Protein AF-A0A397T0S7-F1 (afdb_monomer_lite)

Foldseek 3Di:
DDWDFADQPPDPDGTDTPPDPVVVVVVVVRVVCVVCVVDDDDDDDDDDPPPPPPDDPDDDPDPQPPPFDFPQVLQCVVCVVPNPPPRNVLVVLCVVVVNGLLCLLVDDPVNCVVSVNPDPVVSVVSNVSSVVRD

Secondary structure (DSSP, 8-state):
-PPPEE--SS--SSPEE--SHHHHHHHHHHHHHHHHTSS-------SSSSS--------------TTPPPHHHHHHHHHHHH-TTTTGGGHHHHHHTT--HHHHTT--HHHHHHTT---HHHHHHHHHHHGGG-

Radius of gyration: 20.42 Å; chains: 1; bounding box: 45×35×54 Å

Organi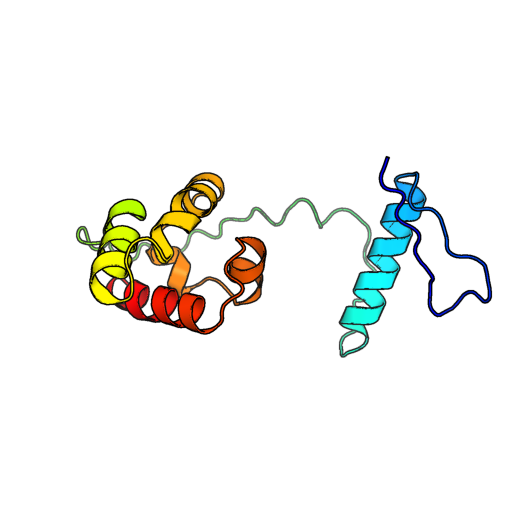sm: NCBI:txid658196

Sequence (134 aa):
MISIVYKSSSESGVGTLLDNEKVFSEFLKDYYTMMLGSKKEFDDKPEDEIYQKTKFKSKSSKKLNDNTPSMKDFLKKLDKEFDDSKFTCYLSIFEEQEIHVSHLTKSSDFEYILMGITIIGCRQTLYNEAKKYE

Structure (mmCIF, N/CA/C/O backbone):
data_AF-A0A397T0S7-F1
#
_entry.id   AF-A0A397T0S7-F1
#
loop_
_atom_site.group_PDB
_atom_site.id
_atom_site.type_symbol
_atom_site.label_atom_id
_atom_site.label_alt_id
_atom_site.label_comp_id
_atom_site.label_asym_id
_atom_site.label_entity_id
_atom_site.label_seq_id
_atom_site.pdbx_PDB_ins_code
_atom_site.Cartn_x
_atom_site.Cartn_y
_atom_site.Cartn_z
_atom_site.occupancy
_atom_site.B_iso_or_equiv
_atom_site.auth_seq_id
_atom_site.auth_comp_id
_atom_site.auth_asym_id
_atom_site.auth_atom_id
_atom_site.pdbx_PDB_model_num
ATOM 1 N N . MET A 1 1 ? 2.952 -14.433 -29.624 1.00 49.12 1 MET A N 1
ATOM 2 C CA . MET A 1 1 ? 4.035 -14.760 -28.672 1.00 49.12 1 MET A CA 1
ATOM 3 C C . MET A 1 1 ? 4.880 -13.520 -28.486 1.00 49.12 1 MET A C 1
ATOM 5 O O . MET A 1 1 ? 5.303 -12.952 -29.484 1.00 49.12 1 MET A O 1
ATOM 9 N N . ILE A 1 2 ? 5.058 -13.073 -27.247 1.00 56.31 2 ILE A N 1
ATOM 10 C CA . ILE A 1 2 ? 5.979 -11.983 -26.915 1.00 56.31 2 ILE A CA 1
ATOM 11 C C . ILE A 1 2 ? 7.338 -12.637 -26.662 1.00 56.31 2 ILE A C 1
ATOM 13 O O . ILE A 1 2 ? 7.433 -13.538 -25.837 1.00 56.31 2 ILE A O 1
ATOM 17 N N . SER A 1 3 ? 8.351 -12.227 -27.419 1.00 61.91 3 SER A N 1
ATOM 18 C CA . SER A 1 3 ? 9.724 -12.714 -27.298 1.00 61.91 3 SER A CA 1
ATOM 19 C C . SER A 1 3 ? 10.538 -11.661 -26.560 1.00 61.91 3 SER A C 1
ATOM 21 O O . SER A 1 3 ? 10.650 -10.534 -27.042 1.00 61.91 3 SER A O 1
ATOM 23 N N . ILE A 1 4 ? 11.084 -12.013 -25.397 1.00 66.44 4 ILE A N 1
ATOM 24 C CA . ILE A 1 4 ? 11.903 -11.104 -24.591 1.00 66.44 4 ILE A CA 1
ATOM 25 C C . ILE A 1 4 ? 13.370 -11.392 -24.901 1.00 66.44 4 ILE A C 1
ATOM 27 O O . ILE A 1 4 ? 13.843 -12.515 -24.734 1.00 66.44 4 ILE A O 1
ATOM 31 N N . VAL A 1 5 ? 14.070 -10.370 -25.389 1.00 68.25 5 VAL A N 1
ATOM 32 C CA . VAL A 1 5 ? 15.484 -10.436 -25.766 1.00 68.25 5 VAL A CA 1
ATOM 33 C C . VAL A 1 5 ? 16.260 -9.487 -24.859 1.00 68.25 5 VAL A C 1
ATOM 35 O O . VAL A 1 5 ? 15.933 -8.303 -24.779 1.00 68.25 5 VAL A O 1
ATOM 38 N N . TYR A 1 6 ? 17.272 -10.007 -24.170 1.00 72.19 6 TYR A N 1
ATOM 39 C CA . TYR A 1 6 ? 18.132 -9.260 -23.254 1.00 72.19 6 TYR A CA 1
ATOM 40 C C . TYR A 1 6 ? 19.496 -8.993 -23.891 1.00 72.19 6 TYR A C 1
ATOM 42 O O . TYR A 1 6 ? 20.042 -9.854 -24.566 1.00 72.19 6 TYR A O 1
ATOM 50 N N . LYS A 1 7 ? 20.076 -7.811 -23.673 1.00 68.56 7 LYS A N 1
ATOM 51 C CA . LYS A 1 7 ? 21.445 -7.508 -24.103 1.00 68.56 7 LYS A CA 1
ATOM 52 C C . LYS A 1 7 ? 22.274 -7.149 -22.876 1.00 68.56 7 LYS A C 1
ATOM 54 O O . LYS A 1 7 ? 22.087 -6.068 -22.317 1.00 68.56 7 LYS A O 1
ATOM 59 N N . SER A 1 8 ? 23.145 -8.063 -22.458 1.00 61.84 8 SER A N 1
ATOM 60 C CA . SER A 1 8 ? 24.092 -7.827 -21.369 1.00 61.84 8 SER A CA 1
ATOM 61 C C . SER A 1 8 ? 25.087 -6.729 -21.755 1.00 61.84 8 SER A C 1
ATOM 63 O O . SER A 1 8 ? 25.356 -6.475 -22.932 1.00 61.84 8 SER A O 1
ATOM 65 N N . SER A 1 9 ? 25.609 -6.020 -20.755 1.00 59.41 9 SER A N 1
ATOM 66 C CA . SER A 1 9 ? 26.597 -4.951 -20.951 1.00 59.41 9 SER A CA 1
ATOM 67 C C . SER A 1 9 ? 28.005 -5.482 -21.246 1.00 59.41 9 SER A C 1
ATOM 69 O O . SER A 1 9 ? 28.845 -4.731 -21.739 1.00 59.41 9 SER A O 1
ATOM 71 N N . SER A 1 10 ? 28.258 -6.760 -20.953 1.00 58.12 10 SER A N 1
ATOM 72 C CA . SER A 1 10 ? 29.550 -7.440 -21.087 1.00 58.12 10 SER A CA 1
ATOM 73 C C . SER A 1 10 ? 29.734 -8.180 -22.417 1.00 58.12 10 SER A C 1
ATOM 75 O O . SER A 1 10 ? 30.877 -8.414 -22.809 1.00 58.12 10 SER A O 1
ATOM 77 N N . GLU A 1 11 ? 28.662 -8.514 -23.145 1.00 54.47 11 GLU A N 1
ATOM 78 C CA . GLU A 1 11 ? 28.761 -9.224 -24.425 1.00 54.47 11 GLU A CA 1
ATOM 79 C C . GLU A 1 11 ? 28.566 -8.295 -25.631 1.00 54.47 11 GLU A C 1
ATOM 81 O O . GLU A 1 11 ? 27.524 -7.672 -25.849 1.00 54.47 11 GLU A O 1
ATOM 86 N N . SER A 1 12 ? 29.584 -8.244 -26.489 1.00 51.16 12 SER A N 1
ATOM 87 C CA . SER A 1 12 ? 29.486 -7.618 -27.807 1.00 51.16 12 SER A CA 1
ATOM 88 C C . SER A 1 12 ? 28.746 -8.557 -28.776 1.00 51.16 12 SER A C 1
ATOM 90 O O . SER A 1 12 ? 29.383 -9.262 -29.557 1.00 51.16 12 SER A O 1
ATOM 92 N N . GLY A 1 13 ? 27.407 -8.572 -28.747 1.00 59.66 13 GLY A N 1
ATOM 93 C CA . GLY A 1 13 ? 26.603 -9.452 -29.610 1.00 59.66 13 GLY A CA 1
ATOM 94 C C . GLY A 1 13 ? 25.103 -9.130 -29.706 1.00 59.66 13 GLY A C 1
ATOM 95 O O . GLY A 1 13 ? 24.600 -8.197 -29.073 1.00 59.66 13 GLY A O 1
ATOM 96 N N . VAL A 1 14 ? 24.404 -9.883 -30.570 1.00 59.84 14 VAL A N 1
ATOM 97 C CA . VAL A 1 14 ? 22.933 -9.899 -30.729 1.00 59.84 14 VAL A CA 1
ATOM 98 C C . VAL A 1 14 ? 22.322 -10.414 -29.426 1.00 59.84 14 VAL A C 1
ATOM 100 O O . VAL A 1 14 ? 22.815 -11.396 -28.888 1.00 59.84 14 VAL A O 1
ATOM 103 N N . GLY A 1 15 ? 21.298 -9.733 -28.906 1.00 63.78 15 GLY A N 1
ATOM 104 C CA . GLY A 1 15 ? 20.744 -10.041 -27.587 1.00 63.78 15 GLY A CA 1
ATOM 105 C C . GLY A 1 15 ? 20.309 -11.503 -27.418 1.00 63.78 15 GLY A C 1
ATOM 106 O O . GLY A 1 15 ? 19.878 -12.158 -28.367 1.00 63.78 15 GLY A O 1
ATOM 107 N N . THR A 1 16 ? 20.413 -11.988 -26.188 1.00 72.75 16 THR A N 1
ATOM 108 C CA . THR A 1 16 ? 20.100 -13.346 -25.755 1.00 72.75 16 THR A CA 1
ATOM 109 C C . THR A 1 16 ? 18.594 -13.507 -25.583 1.00 72.75 16 THR A C 1
ATOM 111 O O . THR A 1 16 ? 17.936 -12.726 -24.889 1.00 72.75 16 THR A O 1
ATOM 114 N N . LEU A 1 17 ? 18.031 -14.521 -26.236 1.00 80.75 17 LEU A N 1
ATOM 115 C CA . LEU A 1 17 ? 16.623 -14.877 -26.109 1.00 80.75 17 LEU A CA 1
ATOM 116 C C . LEU A 1 17 ? 16.381 -15.556 -24.754 1.00 80.75 17 LEU A C 1
ATOM 118 O O . LEU A 1 17 ? 17.024 -16.553 -24.444 1.00 80.75 17 LEU A O 1
ATOM 122 N N . LEU A 1 18 ? 15.446 -15.035 -23.957 1.00 81.75 18 LEU A N 1
ATOM 123 C CA . LEU A 1 18 ? 15.093 -15.604 -22.650 1.00 81.75 18 LEU A CA 1
ATOM 124 C C . LEU A 1 18 ? 14.076 -16.750 -22.807 1.00 81.75 18 LEU A C 1
ATOM 126 O O . LEU A 1 18 ? 12.940 -16.649 -22.350 1.00 81.75 18 LEU A O 1
ATOM 130 N N . ASP A 1 19 ? 14.453 -17.815 -23.511 1.00 81.81 19 ASP A N 1
ATOM 131 C CA . ASP A 1 19 ? 13.556 -18.936 -23.840 1.00 81.81 19 ASP A CA 1
ATOM 132 C C . ASP A 1 19 ? 13.631 -20.119 -22.866 1.00 81.81 19 ASP A C 1
ATOM 134 O O . ASP A 1 19 ? 12.833 -21.052 -22.967 1.00 81.81 19 ASP A O 1
ATOM 138 N N . ASN A 1 20 ? 14.565 -20.091 -21.914 1.00 81.44 20 ASN A N 1
ATOM 139 C CA . ASN A 1 20 ? 14.755 -21.169 -20.956 1.00 81.44 20 ASN A CA 1
ATOM 140 C C . ASN A 1 20 ? 15.161 -20.663 -19.563 1.00 81.44 20 ASN A C 1
ATOM 142 O O . ASN A 1 20 ? 15.691 -19.564 -19.395 1.00 81.44 20 ASN A O 1
ATOM 146 N N . GLU A 1 21 ? 14.916 -21.506 -18.558 1.00 79.38 21 GLU A N 1
ATOM 147 C CA . GLU A 1 21 ? 15.122 -21.200 -17.137 1.00 79.38 21 GLU A CA 1
ATOM 148 C C . GLU A 1 21 ? 16.577 -20.862 -16.802 1.00 79.38 21 GLU A C 1
ATOM 150 O O . GLU A 1 21 ? 16.834 -19.959 -16.004 1.00 79.38 21 GLU A O 1
ATOM 155 N N . LYS A 1 22 ? 17.539 -21.534 -17.445 1.00 79.62 22 LYS A N 1
ATOM 156 C CA . LYS A 1 22 ? 18.964 -21.270 -17.228 1.00 79.62 22 LYS A CA 1
ATOM 157 C C . LYS A 1 22 ? 19.321 -19.850 -17.666 1.00 79.62 22 LYS A C 1
ATOM 159 O O . LYS A 1 22 ? 19.935 -19.110 -16.903 1.00 79.62 22 LYS A O 1
ATOM 164 N N . VAL A 1 23 ? 18.911 -19.471 -18.873 1.00 79.19 23 VAL A N 1
ATOM 165 C CA . VAL A 1 23 ? 19.179 -18.149 -19.451 1.00 79.19 23 VAL A CA 1
ATOM 166 C C . VAL A 1 23 ? 18.432 -17.052 -18.687 1.00 79.19 23 VAL A C 1
ATOM 168 O O . VAL A 1 23 ? 18.984 -15.981 -18.445 1.00 79.19 23 VAL A O 1
ATOM 171 N N . PHE A 1 24 ? 17.205 -17.322 -18.235 1.00 80.00 24 PHE A N 1
ATOM 172 C CA . PHE A 1 24 ? 16.459 -16.387 -17.393 1.00 80.00 24 PHE A CA 1
ATOM 173 C C . PHE A 1 24 ? 17.114 -16.190 -16.016 1.00 80.00 24 PHE A C 1
ATOM 175 O O . PHE A 1 24 ? 17.198 -15.066 -15.524 1.00 80.00 24 PHE A O 1
ATOM 182 N N . SER A 1 25 ? 17.632 -17.262 -15.410 1.00 81.19 25 SER A N 1
ATOM 183 C CA . SER A 1 25 ? 18.351 -17.198 -14.130 1.00 81.19 25 SER A CA 1
ATOM 184 C C . SER A 1 25 ? 19.647 -16.394 -14.239 1.00 81.19 25 SER A C 1
ATOM 186 O O . SER A 1 25 ? 19.983 -15.627 -13.339 1.00 81.19 25 SER A O 1
ATOM 188 N N . GLU A 1 26 ? 20.360 -16.538 -15.354 1.00 80.31 26 GLU A N 1
ATOM 189 C CA . GLU A 1 26 ? 21.567 -15.770 -15.673 1.00 80.31 26 GLU A CA 1
ATOM 190 C C . GLU A 1 26 ? 21.241 -14.278 -15.858 1.00 80.31 26 GLU A C 1
ATOM 192 O O . GLU A 1 26 ? 21.869 -13.429 -15.227 1.00 80.31 26 GLU A O 1
ATOM 197 N N . PHE A 1 27 ? 20.158 -13.961 -16.580 1.00 84.50 27 PHE A N 1
ATOM 198 C CA . PHE A 1 27 ? 19.629 -12.598 -16.685 1.00 84.50 27 PHE A CA 1
ATOM 199 C C . PHE A 1 27 ? 19.289 -11.980 -15.322 1.00 84.50 27 PHE A C 1
ATOM 201 O O . PHE A 1 27 ? 19.623 -10.821 -15.076 1.00 84.50 27 PHE A O 1
ATOM 208 N N . LEU A 1 28 ? 18.634 -12.725 -14.424 1.00 82.00 28 LEU A N 1
ATOM 209 C CA . LEU A 1 28 ? 18.320 -12.223 -13.084 1.00 82.00 28 LEU A CA 1
ATOM 210 C C . LEU A 1 28 ? 19.595 -11.908 -12.299 1.00 82.00 28 LEU A C 1
ATOM 212 O O . LEU A 1 28 ? 19.673 -10.845 -11.683 1.00 82.00 28 LEU A O 1
ATOM 216 N N . LYS A 1 29 ? 20.602 -12.790 -12.346 1.00 81.44 29 LYS A N 1
ATOM 217 C CA . LYS A 1 29 ? 21.901 -12.562 -11.693 1.00 81.44 29 LYS A CA 1
ATOM 218 C C . LYS A 1 29 ? 22.563 -11.282 -12.219 1.00 81.44 29 LYS A C 1
ATOM 220 O O . LYS A 1 29 ? 22.977 -10.446 -11.411 1.00 81.44 29 LYS A O 1
ATOM 225 N N . ASP A 1 30 ? 22.570 -11.071 -13.532 1.00 77.69 30 ASP A N 1
ATOM 226 C CA . ASP A 1 30 ? 23.110 -9.854 -14.153 1.00 77.69 30 ASP A CA 1
ATOM 227 C C . ASP A 1 30 ? 22.309 -8.598 -13.782 1.00 77.69 30 ASP A C 1
ATOM 229 O O . ASP A 1 30 ? 22.885 -7.573 -13.410 1.00 77.69 30 ASP A O 1
ATOM 233 N N . TYR A 1 31 ? 20.976 -8.671 -13.828 1.00 78.06 31 TYR A N 1
ATOM 234 C CA . TYR A 1 31 ? 20.087 -7.569 -13.463 1.00 78.06 31 TYR A CA 1
ATOM 235 C C . TYR A 1 31 ? 20.293 -7.144 -12.008 1.00 78.06 31 TYR A C 1
ATOM 237 O O . TYR A 1 31 ? 20.504 -5.961 -11.732 1.00 78.06 31 TYR A O 1
ATOM 245 N N . TYR A 1 32 ? 20.293 -8.100 -11.076 1.00 74.62 32 TYR A N 1
ATOM 246 C CA . TYR A 1 32 ? 20.547 -7.814 -9.669 1.00 74.62 32 TYR A CA 1
ATOM 247 C C . TYR A 1 32 ? 21.946 -7.241 -9.464 1.00 74.62 32 TYR A C 1
ATOM 249 O O . TYR A 1 32 ? 22.076 -6.262 -8.739 1.00 74.62 32 TYR A O 1
ATOM 257 N N . THR A 1 33 ? 22.966 -7.761 -10.147 1.00 76.44 33 THR A N 1
ATOM 258 C CA . THR A 1 33 ? 24.341 -7.241 -10.070 1.00 76.44 33 THR A CA 1
ATOM 259 C C . THR A 1 33 ? 24.440 -5.802 -10.578 1.00 76.44 33 THR A C 1
ATOM 261 O O . THR A 1 33 ? 25.070 -4.965 -9.936 1.00 76.44 33 THR A O 1
ATOM 264 N N . MET A 1 34 ? 23.762 -5.468 -11.678 1.00 72.25 34 MET A N 1
ATOM 265 C CA . MET A 1 34 ? 23.700 -4.099 -12.200 1.00 72.25 34 MET A CA 1
ATOM 266 C C . MET A 1 34 ? 22.985 -3.146 -11.229 1.00 72.25 34 MET A C 1
ATOM 268 O O . MET A 1 34 ? 23.433 -2.017 -11.030 1.00 72.25 34 MET A O 1
ATOM 272 N N . MET A 1 35 ? 21.904 -3.603 -10.588 1.00 71.06 35 MET A N 1
ATOM 273 C CA . MET A 1 35 ? 21.153 -2.819 -9.599 1.00 71.06 35 MET A CA 1
ATOM 274 C C . MET A 1 35 ? 21.899 -2.689 -8.252 1.00 71.06 35 MET A C 1
ATOM 276 O O . MET A 1 35 ? 21.833 -1.639 -7.615 1.00 71.06 35 MET A O 1
ATOM 280 N N . LEU A 1 36 ? 22.643 -3.722 -7.830 1.00 61.53 36 LEU A N 1
ATOM 281 C CA . LEU A 1 36 ? 23.411 -3.800 -6.571 1.00 61.53 36 LEU A CA 1
ATOM 282 C C . LEU A 1 36 ? 24.846 -3.263 -6.679 1.00 61.53 36 LEU A C 1
ATOM 284 O O . LEU A 1 36 ? 25.461 -2.961 -5.653 1.00 61.53 36 LEU A O 1
ATOM 288 N N . GLY A 1 37 ? 25.365 -3.058 -7.897 1.00 48.38 37 GLY A N 1
ATOM 289 C CA . GLY A 1 37 ? 26.641 -2.381 -8.171 1.00 48.38 37 GLY A CA 1
ATOM 290 C C . GLY A 1 37 ? 26.720 -0.963 -7.586 1.00 48.38 37 GLY A C 1
ATOM 291 O O . GLY A 1 37 ? 27.802 -0.400 -7.435 1.00 48.38 37 GLY A O 1
ATOM 292 N N . SER A 1 38 ? 25.586 -0.422 -7.135 1.00 54.00 38 SER A N 1
ATOM 293 C CA . SER A 1 38 ? 25.497 0.712 -6.213 1.00 54.00 38 SER A CA 1
ATOM 294 C C . SER A 1 38 ? 25.505 0.238 -4.740 1.00 54.00 38 SER A C 1
ATOM 296 O O . SER A 1 38 ? 24.541 0.459 -4.014 1.00 54.00 38 SER A O 1
ATOM 298 N N . LYS A 1 39 ? 26.616 -0.376 -4.291 1.00 50.53 39 LYS A N 1
ATOM 299 C CA . LYS A 1 39 ? 26.943 -0.828 -2.907 1.00 50.53 39 LYS A CA 1
ATOM 300 C C . LYS A 1 39 ? 26.107 -1.989 -2.313 1.00 50.53 39 LYS A C 1
ATOM 302 O O . LYS A 1 39 ? 25.132 -1.751 -1.606 1.00 50.53 39 LYS A O 1
ATOM 307 N N . LYS A 1 40 ? 26.643 -3.217 -2.343 1.00 45.50 40 LYS A N 1
ATOM 308 C CA . LYS A 1 40 ? 27.526 -3.835 -1.310 1.00 45.50 40 LYS A CA 1
ATOM 309 C C . LYS A 1 40 ? 27.758 -5.324 -1.621 1.00 45.50 40 LYS A C 1
ATOM 311 O O . LYS A 1 40 ? 26.829 -6.024 -2.003 1.00 45.50 40 LYS A O 1
ATOM 316 N N . GLU A 1 41 ? 28.999 -5.760 -1.418 1.00 41.03 41 GLU A N 1
ATOM 317 C CA . GLU A 1 41 ? 29.501 -7.136 -1.534 1.00 41.03 41 GLU A CA 1
ATOM 318 C C . GLU A 1 41 ? 28.713 -8.110 -0.640 1.00 41.03 41 GLU A C 1
ATOM 320 O O . GLU A 1 41 ? 28.472 -7.823 0.535 1.00 41.03 41 GLU A O 1
ATOM 325 N N . PHE A 1 42 ? 28.328 -9.261 -1.196 1.00 43.47 42 PHE A N 1
ATOM 326 C CA . PHE A 1 42 ? 27.885 -10.430 -0.440 1.00 43.47 42 PHE A CA 1
ATOM 327 C C . PHE A 1 42 ? 28.951 -11.515 -0.597 1.00 43.47 42 PHE A C 1
ATOM 329 O O . PHE A 1 42 ? 29.206 -11.967 -1.710 1.00 43.47 42 PHE A O 1
ATOM 336 N N . ASP A 1 43 ? 29.573 -11.884 0.522 1.00 39.09 43 ASP A N 1
ATOM 337 C CA . ASP A 1 43 ? 30.451 -13.048 0.641 1.00 39.09 43 ASP A CA 1
ATOM 338 C C . ASP A 1 43 ? 29.708 -14.334 0.249 1.00 39.09 43 ASP A C 1
ATOM 340 O O . ASP A 1 43 ? 28.555 -14.553 0.636 1.00 39.09 43 ASP A O 1
ATOM 344 N N . ASP A 1 44 ? 30.414 -15.190 -0.488 1.00 54.31 44 ASP A N 1
ATOM 345 C CA . ASP A 1 44 ? 30.002 -16.519 -0.931 1.00 54.31 44 ASP A CA 1
ATOM 346 C C . ASP A 1 44 ? 29.406 -17.376 0.202 1.00 54.31 44 ASP A C 1
ATOM 348 O O . ASP A 1 44 ? 30.092 -17.758 1.157 1.00 54.31 44 ASP A O 1
ATOM 352 N N . LYS A 1 45 ? 28.139 -17.784 0.052 1.00 41.69 45 LY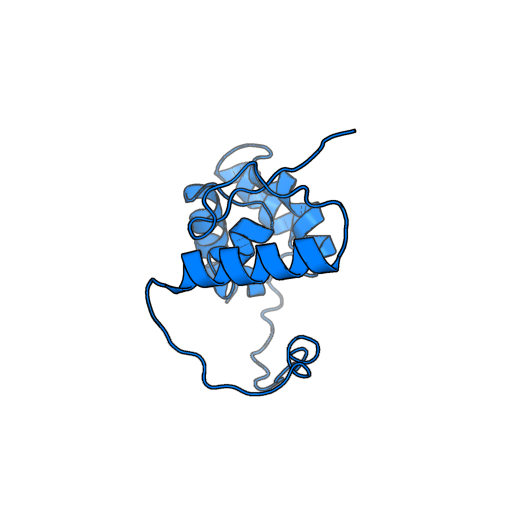S A N 1
ATOM 353 C CA . LYS A 1 45 ? 27.608 -19.017 0.655 1.00 41.69 45 LYS A CA 1
ATOM 354 C C . LYS A 1 45 ? 26.460 -19.602 -0.179 1.00 41.69 45 LYS A C 1
ATOM 356 O O . LYS A 1 45 ? 25.736 -18.848 -0.825 1.00 41.69 45 LYS A O 1
ATOM 361 N N . PRO A 1 46 ? 26.316 -20.941 -0.191 1.00 40.28 46 PRO A N 1
ATOM 362 C CA . PRO A 1 46 ? 25.632 -21.668 -1.245 1.00 40.28 46 PRO A CA 1
ATOM 363 C C . PRO A 1 46 ? 24.107 -21.577 -1.151 1.00 40.28 46 PRO A C 1
ATOM 365 O O . PRO A 1 46 ? 23.519 -21.314 -0.102 1.00 40.28 46 PRO A O 1
ATOM 368 N N . GLU A 1 47 ? 23.522 -21.817 -2.317 1.00 45.12 47 GLU A N 1
ATOM 369 C CA . GLU A 1 47 ? 22.127 -21.754 -2.738 1.00 45.12 47 GLU A CA 1
ATOM 370 C C . GLU A 1 47 ? 21.171 -22.668 -1.933 1.00 45.12 47 GLU A C 1
ATOM 372 O O . GLU A 1 47 ? 20.617 -23.601 -2.492 1.00 45.12 47 GLU A O 1
ATOM 377 N N . ASP A 1 48 ? 20.929 -22.389 -0.642 1.00 40.94 48 ASP A N 1
ATOM 378 C CA . ASP A 1 48 ? 19.859 -23.046 0.151 1.00 40.94 48 ASP A CA 1
ATOM 379 C C . ASP A 1 48 ? 19.047 -22.095 1.075 1.00 40.94 48 ASP A C 1
ATOM 381 O O . ASP A 1 48 ? 18.103 -22.522 1.740 1.00 40.94 48 ASP A O 1
ATOM 385 N N . GLU A 1 49 ? 19.324 -20.781 1.110 1.00 41.88 49 GLU A N 1
ATOM 386 C CA . GLU A 1 49 ? 18.656 -19.839 2.044 1.00 41.88 49 GLU A CA 1
ATOM 387 C C . GLU A 1 49 ? 17.673 -18.826 1.421 1.00 41.88 49 GLU A C 1
ATOM 389 O O . GLU A 1 49 ? 17.111 -17.999 2.141 1.00 41.88 49 GLU A O 1
ATOM 394 N N . ILE A 1 50 ? 17.370 -18.895 0.119 1.00 40.31 50 ILE A N 1
ATOM 395 C CA . ILE A 1 50 ? 16.350 -18.005 -0.486 1.00 40.31 50 ILE A CA 1
ATOM 396 C C . ILE A 1 50 ? 14.915 -18.504 -0.206 1.00 40.31 50 ILE A C 1
ATOM 398 O O . ILE A 1 50 ? 13.984 -17.703 -0.154 1.00 40.31 50 ILE A O 1
ATOM 402 N N . TYR A 1 51 ? 14.729 -19.791 0.113 1.00 40.47 51 TYR A N 1
ATOM 403 C CA . TYR A 1 51 ? 13.408 -20.386 0.377 1.00 40.47 51 TYR A CA 1
ATOM 404 C C . TYR A 1 51 ? 13.020 -20.524 1.868 1.00 40.47 51 TYR A C 1
ATOM 406 O O . TYR A 1 51 ? 11.953 -21.058 2.163 1.00 40.47 51 TYR A O 1
ATOM 414 N N . GLN A 1 52 ? 13.807 -20.015 2.832 1.00 35.28 52 GLN A N 1
ATOM 415 C CA . GLN A 1 52 ? 13.460 -20.077 4.270 1.00 35.28 52 GLN A CA 1
ATOM 416 C C . GLN A 1 52 ? 13.684 -18.777 5.064 1.00 35.28 52 GLN A C 1
ATOM 418 O O . GLN A 1 52 ? 14.271 -18.777 6.149 1.00 35.28 52 GLN A O 1
ATOM 423 N N . LYS A 1 53 ? 13.107 -17.659 4.610 1.00 35.06 53 LYS A N 1
ATOM 424 C CA . LYS A 1 53 ? 12.819 -16.526 5.515 1.00 35.06 53 LYS A CA 1
ATOM 425 C C . LYS A 1 53 ? 11.336 -16.295 5.781 1.00 35.06 53 LYS A C 1
ATOM 427 O O . LYS A 1 53 ? 10.937 -15.224 6.215 1.00 35.06 53 LYS A O 1
ATOM 432 N N . THR A 1 54 ? 10.547 -17.364 5.728 1.00 41.47 54 THR A N 1
ATOM 433 C CA . THR A 1 54 ? 9.427 -17.551 6.657 1.00 41.47 54 THR A CA 1
ATOM 434 C C . THR A 1 54 ? 9.979 -17.897 8.044 1.00 41.47 54 THR A C 1
ATOM 436 O O . THR A 1 54 ? 10.014 -19.052 8.465 1.00 41.47 54 THR A O 1
ATOM 439 N N . LYS A 1 55 ? 10.425 -16.883 8.789 1.00 29.47 55 LYS A N 1
ATOM 440 C CA . LYS A 1 55 ? 10.445 -16.947 10.255 1.00 29.47 55 LYS A CA 1
ATOM 441 C C . LYS A 1 55 ? 9.716 -15.732 10.794 1.00 29.47 55 LYS A C 1
ATOM 443 O O . LYS A 1 55 ? 10.316 -14.695 11.068 1.00 29.47 55 LYS A O 1
ATOM 448 N N . PHE A 1 56 ? 8.413 -15.923 11.002 1.00 48.91 56 PHE A N 1
ATOM 449 C CA . PHE A 1 56 ? 7.677 -15.251 12.061 1.00 48.91 56 PHE A CA 1
ATOM 450 C C . PHE A 1 56 ? 8.523 -15.302 13.337 1.00 48.91 56 PHE A C 1
ATOM 452 O O . PHE A 1 56 ? 8.657 -16.343 13.980 1.00 48.91 56 PHE A O 1
ATOM 459 N N . LYS A 1 57 ? 9.117 -14.167 13.709 1.00 27.14 57 LYS A N 1
ATOM 460 C CA . LYS A 1 57 ? 9.589 -13.949 15.073 1.00 27.14 57 LYS A CA 1
ATOM 461 C C . LYS A 1 57 ? 8.472 -13.219 15.803 1.00 27.14 57 LYS A C 1
ATOM 463 O O . LYS A 1 57 ? 8.464 -12.001 15.936 1.00 27.14 57 LYS A O 1
ATOM 468 N N . SER A 1 58 ? 7.497 -13.997 16.258 1.00 51.62 58 SER A N 1
ATOM 469 C CA . SER A 1 58 ? 6.483 -13.553 17.204 1.00 51.62 58 SER A CA 1
ATOM 470 C C . SER A 1 58 ? 7.151 -13.223 18.541 1.00 51.62 58 SER A C 1
ATOM 472 O O . SER A 1 58 ? 7.398 -14.125 19.340 1.00 51.62 58 SER A O 1
ATOM 474 N N . LYS A 1 59 ? 7.450 -11.942 18.790 1.00 35.72 59 LYS A N 1
ATOM 475 C CA . LYS A 1 59 ? 7.603 -11.376 20.143 1.00 35.72 59 LYS A CA 1
ATOM 476 C C . LYS A 1 59 ? 7.216 -9.898 20.168 1.00 35.72 59 LYS A C 1
ATOM 478 O O . LYS A 1 59 ? 8.050 -9.023 19.980 1.00 35.72 59 LYS A O 1
ATOM 483 N N . SER A 1 60 ? 5.944 -9.649 20.445 1.00 37.94 60 SER A N 1
ATOM 484 C CA . SER A 1 60 ? 5.474 -8.840 21.576 1.00 37.94 60 SER A CA 1
ATOM 485 C C . SER A 1 60 ? 3.980 -8.639 21.376 1.00 37.94 60 SER A C 1
ATOM 487 O O . SER A 1 60 ? 3.552 -7.991 20.423 1.00 37.94 60 SER A O 1
ATOM 489 N N . SER A 1 61 ? 3.194 -9.255 22.252 1.00 49.88 61 SER A N 1
ATOM 490 C CA . SER A 1 61 ? 1.764 -9.035 22.413 1.00 49.88 61 SER A CA 1
ATOM 491 C C . SER A 1 61 ? 1.516 -7.566 22.758 1.00 49.88 61 SER A C 1
ATOM 493 O O . SER A 1 61 ? 1.426 -7.193 23.928 1.00 49.88 61 SER A O 1
ATOM 495 N N . LYS A 1 62 ? 1.446 -6.714 21.737 1.00 51.16 62 LYS A N 1
ATOM 496 C CA . LYS A 1 62 ? 0.914 -5.366 21.878 1.00 51.16 62 LYS A CA 1
ATOM 497 C C . LYS A 1 62 ? -0.591 -5.494 21.699 1.00 51.16 62 LYS A C 1
ATOM 499 O O . LYS A 1 62 ? -1.054 -5.972 20.669 1.00 51.16 62 LYS A O 1
ATOM 504 N N . LYS A 1 63 ? -1.307 -5.173 22.773 1.00 46.88 63 LYS A N 1
ATOM 505 C CA . LYS A 1 63 ? -2.766 -5.153 22.897 1.00 46.88 63 LYS A CA 1
ATOM 506 C C . LYS A 1 63 ? -3.378 -4.658 21.580 1.00 46.88 63 LYS A C 1
ATOM 508 O O . LYS A 1 63 ? -3.157 -3.508 21.215 1.00 46.88 63 LYS A O 1
ATOM 513 N N . LEU A 1 64 ? -4.049 -5.550 20.847 1.00 49.44 64 LEU A N 1
ATOM 514 C CA . LEU A 1 64 ? -4.814 -5.186 19.659 1.00 49.44 64 LEU A CA 1
ATOM 515 C C . LEU A 1 64 ? -5.847 -4.167 20.125 1.00 49.44 64 LEU A C 1
ATOM 517 O O . LEU A 1 64 ? -6.687 -4.467 20.970 1.00 49.44 64 LEU A O 1
ATOM 521 N N . ASN A 1 65 ? -5.721 -2.937 19.647 1.00 53.59 65 ASN A N 1
ATOM 522 C CA . ASN A 1 65 ? -6.786 -1.970 19.791 1.00 53.59 65 ASN A CA 1
ATOM 523 C C . ASN A 1 65 ? -7.971 -2.560 19.011 1.00 53.59 65 ASN A C 1
ATOM 525 O O . ASN A 1 65 ? -7.882 -2.679 17.791 1.00 53.59 65 ASN A O 1
ATOM 529 N N . ASP A 1 66 ? -9.065 -2.919 19.688 1.00 62.69 66 ASP A N 1
ATOM 530 C CA . ASP A 1 66 ? -10.311 -3.445 19.084 1.00 62.69 66 ASP A CA 1
ATOM 531 C C . ASP A 1 66 ? -10.960 -2.483 18.058 1.00 62.69 66 ASP A C 1
ATOM 533 O O . ASP A 1 66 ? -12.010 -2.764 17.490 1.00 62.69 66 ASP A O 1
ATOM 537 N N . ASN A 1 67 ? -10.321 -1.340 17.794 1.00 77.62 67 ASN A N 1
ATOM 538 C CA . ASN A 1 67 ? -10.776 -0.271 16.916 1.00 77.62 67 ASN A CA 1
ATOM 539 C C . ASN A 1 67 ? -10.064 -0.248 15.552 1.00 77.62 67 ASN A C 1
ATOM 541 O O . ASN A 1 67 ? -10.278 0.694 14.785 1.00 77.62 67 ASN A O 1
ATOM 545 N N . THR A 1 68 ? -9.193 -1.216 15.239 1.00 86.38 68 THR A N 1
ATOM 546 C CA . THR A 1 68 ? -8.565 -1.280 13.909 1.00 86.38 68 THR A CA 1
ATOM 547 C C . THR A 1 68 ? -9.608 -1.709 12.871 1.00 86.38 68 THR A C 1
ATOM 549 O O . THR A 1 68 ? -10.155 -2.807 12.985 1.00 86.38 68 THR A O 1
ATOM 552 N N . PRO A 1 69 ? -9.910 -0.874 11.861 1.00 94.75 69 PRO A N 1
ATOM 553 C CA . PRO A 1 69 ? -10.910 -1.194 10.853 1.00 94.75 69 PRO A CA 1
ATOM 554 C C . PRO A 1 69 ? -10.445 -2.344 9.958 1.00 94.75 69 PRO A C 1
ATOM 556 O O . PRO A 1 69 ? -9.248 -2.616 9.821 1.00 94.75 69 PRO A O 1
ATOM 559 N N . SER A 1 70 ? -11.403 -2.982 9.284 1.00 95.69 70 SER A N 1
ATOM 560 C CA . SER A 1 70 ? -11.082 -3.874 8.172 1.00 95.69 70 SER A CA 1
ATOM 561 C C . SER A 1 70 ? -10.355 -3.099 7.063 1.00 95.69 70 SER A C 1
ATOM 563 O O . SER A 1 70 ? -10.565 -1.893 6.903 1.00 95.69 70 SER A O 1
ATOM 565 N N . MET A 1 71 ? -9.526 -3.781 6.261 1.00 96.75 71 MET A N 1
ATOM 566 C CA . MET A 1 71 ? -8.848 -3.139 5.123 1.00 96.75 71 MET A CA 1
ATOM 567 C 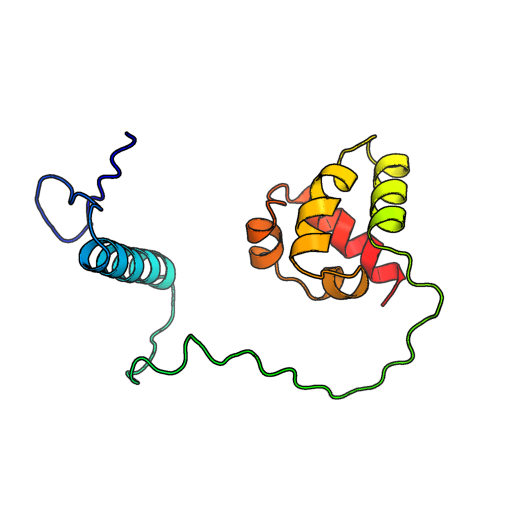C . MET A 1 71 ? -9.864 -2.499 4.167 1.00 96.75 71 MET A C 1
ATOM 569 O O . MET A 1 71 ? -9.704 -1.360 3.740 1.00 96.75 71 MET A O 1
ATOM 573 N N . LYS A 1 72 ? -10.974 -3.193 3.903 1.00 96.88 72 LYS A N 1
ATOM 574 C CA . LYS A 1 72 ? -12.066 -2.692 3.065 1.00 96.88 72 LYS A CA 1
ATOM 575 C C . LYS A 1 72 ? -12.668 -1.389 3.590 1.00 96.88 72 LYS A C 1
ATOM 577 O O . LYS A 1 72 ? -12.860 -0.456 2.812 1.00 96.88 72 LYS A O 1
ATOM 582 N N . ASP A 1 73 ? -12.972 -1.314 4.884 1.00 96.69 73 ASP A N 1
ATOM 583 C CA . ASP A 1 73 ? -13.570 -0.112 5.477 1.00 96.69 73 ASP A CA 1
ATOM 584 C C . ASP A 1 73 ? -12.567 1.040 5.550 1.00 96.69 73 ASP A C 1
ATOM 586 O O . ASP A 1 73 ? -12.930 2.193 5.310 1.00 96.69 73 ASP A O 1
ATOM 590 N N . PHE A 1 74 ? -11.298 0.725 5.812 1.00 97.06 74 PHE A N 1
ATOM 591 C CA . PHE A 1 74 ? -10.203 1.685 5.768 1.00 97.06 74 PHE A CA 1
ATOM 592 C C . PHE A 1 74 ? -10.080 2.337 4.385 1.00 97.06 74 PHE A C 1
ATOM 594 O O . PHE A 1 74 ? -10.150 3.560 4.285 1.00 97.06 74 PHE A O 1
ATOM 601 N N . LEU A 1 75 ? -9.989 1.547 3.309 1.00 96.69 75 LEU A N 1
ATOM 602 C CA . LEU A 1 75 ? -9.849 2.076 1.946 1.00 96.69 75 LEU A CA 1
ATOM 603 C C . LEU A 1 75 ? -11.084 2.871 1.503 1.00 96.69 75 LEU A C 1
ATOM 605 O O . LEU A 1 75 ? -10.943 3.942 0.921 1.00 96.69 75 LEU A O 1
ATOM 609 N N . LYS A 1 76 ? -12.296 2.409 1.842 1.00 96.25 76 LYS A N 1
ATOM 610 C CA . LYS A 1 76 ? -13.534 3.158 1.560 1.00 96.25 76 LYS A CA 1
ATOM 611 C C . LYS A 1 76 ? -13.564 4.527 2.232 1.00 96.25 76 LYS A C 1
ATOM 613 O O . LYS A 1 76 ? -14.098 5.479 1.666 1.00 96.25 76 LYS A O 1
ATOM 618 N N . LYS A 1 77 ? -13.024 4.632 3.449 1.00 95.38 77 LYS A N 1
ATOM 619 C CA . LYS A 1 77 ? -12.908 5.916 4.142 1.00 95.38 77 LYS A CA 1
ATOM 620 C C . LYS A 1 77 ? -11.955 6.853 3.397 1.00 95.38 77 LYS A C 1
ATOM 622 O O . LYS A 1 77 ? -12.278 8.029 3.269 1.00 95.38 77 LYS A O 1
ATOM 627 N N . LEU A 1 78 ? -10.832 6.337 2.894 1.00 95.56 78 LEU A N 1
ATOM 628 C CA . LEU A 1 78 ? -9.883 7.129 2.107 1.00 95.56 78 LEU A CA 1
ATOM 629 C C . LEU A 1 78 ? -10.492 7.627 0.803 1.00 95.56 78 LEU A C 1
ATOM 631 O O . LEU A 1 78 ? -10.314 8.794 0.469 1.00 95.56 78 LEU A O 1
ATOM 635 N N . ASP A 1 79 ? -11.239 6.772 0.105 1.00 95.19 79 ASP A N 1
ATOM 636 C CA . ASP A 1 79 ? -11.916 7.171 -1.129 1.00 95.19 79 ASP A CA 1
ATOM 637 C C . ASP A 1 79 ? -12.865 8.344 -0.884 1.00 95.19 79 ASP A C 1
ATOM 639 O O . ASP A 1 79 ? -12.819 9.356 -1.575 1.00 95.19 79 ASP A O 1
ATOM 643 N N . LYS A 1 80 ? -13.639 8.269 0.201 1.00 94.06 80 LYS A N 1
ATOM 644 C CA . LYS A 1 80 ? -14.549 9.347 0.595 1.00 94.06 80 LYS A CA 1
ATOM 645 C C . LYS A 1 80 ? -13.835 10.668 0.925 1.00 94.06 80 LYS A C 1
ATOM 647 O O . LYS A 1 80 ? -14.444 11.728 0.809 1.00 94.06 80 LYS A O 1
ATOM 652 N N . GLU A 1 81 ? -12.599 10.615 1.418 1.00 91.88 81 GLU A N 1
ATOM 653 C CA . GLU A 1 81 ? -11.859 11.792 1.892 1.00 91.88 81 GLU A CA 1
ATOM 654 C C . GLU A 1 81 ? -11.001 12.440 0.799 1.00 91.88 81 GLU A C 1
ATOM 656 O O . GLU A 1 81 ? -10.885 13.665 0.761 1.00 91.88 81 GLU A O 1
ATOM 661 N N . PHE A 1 82 ? -10.408 11.639 -0.088 1.00 85.19 82 PHE A N 1
ATOM 662 C CA . PHE A 1 82 ? -9.371 12.108 -1.005 1.00 85.19 82 PHE A CA 1
ATOM 663 C C . PHE A 1 82 ? -9.741 12.005 -2.486 1.00 85.19 82 PHE A C 1
ATOM 665 O O . PHE A 1 82 ? -9.283 12.865 -3.235 1.00 85.19 82 PHE A O 1
ATOM 672 N N . ASP A 1 83 ? -10.493 10.979 -2.909 1.00 80.00 83 ASP A N 1
ATOM 673 C CA . ASP A 1 83 ? -11.026 10.808 -4.274 1.00 80.00 83 ASP A CA 1
ATOM 674 C C . ASP A 1 83 ? -11.816 9.490 -4.386 1.00 80.00 83 ASP A C 1
ATOM 676 O O . ASP A 1 83 ? -11.318 8.441 -3.962 1.00 80.00 83 ASP A O 1
ATOM 680 N N . ASP A 1 84 ? -12.998 9.506 -5.004 1.00 75.00 84 ASP A N 1
ATOM 681 C CA . ASP A 1 84 ? -13.837 8.309 -5.098 1.00 75.00 84 ASP A CA 1
ATOM 682 C C . ASP A 1 84 ? -13.124 7.201 -5.902 1.00 75.00 84 ASP A C 1
ATOM 684 O O . ASP A 1 84 ? -12.703 7.385 -7.043 1.00 75.00 84 ASP A O 1
ATOM 688 N N . SER A 1 85 ? -13.029 6.004 -5.310 1.00 81.44 85 SER A N 1
ATOM 689 C CA . SER A 1 85 ? -12.465 4.780 -5.908 1.00 81.44 85 SER A CA 1
ATOM 690 C C . SER A 1 85 ? -10.942 4.746 -6.152 1.00 81.44 85 SER A C 1
ATOM 692 O O . SER A 1 85 ? -10.451 3.837 -6.833 1.00 81.44 85 SER A O 1
ATOM 694 N N . LYS A 1 86 ? -10.164 5.680 -5.597 1.00 90.50 86 LYS A N 1
ATOM 695 C CA . LYS A 1 86 ? -8.703 5.746 -5.795 1.00 90.50 86 LYS A CA 1
ATOM 696 C C . LYS A 1 86 ? -7.900 4.705 -5.010 1.00 90.50 86 LYS A C 1
ATOM 698 O O . LYS A 1 86 ? -6.800 4.340 -5.426 1.00 90.50 86 LYS A O 1
ATOM 703 N N . PHE A 1 87 ? -8.416 4.254 -3.875 1.00 95.25 87 PHE A N 1
ATOM 704 C CA . PHE A 1 87 ? -7.765 3.344 -2.936 1.00 95.25 87 PHE A CA 1
ATOM 705 C C . PHE A 1 87 ? -8.422 1.967 -2.914 1.00 95.25 87 PHE A C 1
ATOM 707 O O . PHE A 1 87 ? -7.715 0.967 -2.798 1.00 95.25 87 PHE A O 1
ATOM 714 N N . THR A 1 88 ? -9.748 1.873 -3.058 1.00 96.25 88 THR A N 1
ATOM 715 C CA . THR A 1 88 ? -10.434 0.566 -3.085 1.00 96.25 88 THR A CA 1
ATOM 716 C C . THR A 1 88 ? -10.012 -0.327 -4.250 1.00 96.25 88 THR A C 1
ATOM 718 O O . THR A 1 88 ? -10.153 -1.544 -4.145 1.00 96.25 88 THR A O 1
ATOM 721 N N . CYS A 1 89 ? -9.408 0.226 -5.307 1.00 94.06 89 CYS A N 1
ATOM 722 C CA . CYS A 1 89 ? -8.813 -0.558 -6.392 1.00 94.06 89 CYS A CA 1
ATOM 723 C C . CYS A 1 89 ? -7.657 -1.474 -5.936 1.00 94.06 89 CYS A C 1
ATOM 725 O O . CYS A 1 89 ? -7.390 -2.473 -6.597 1.00 94.06 89 CYS A O 1
ATOM 727 N N . TYR A 1 90 ? -7.018 -1.192 -4.793 1.00 95.12 90 TYR A N 1
ATOM 728 C CA . TYR A 1 90 ? -5.959 -2.031 -4.217 1.00 95.12 90 TYR A CA 1
ATOM 729 C C . TYR A 1 90 ? -6.480 -3.085 -3.227 1.00 95.12 90 TYR A C 1
ATOM 731 O O . TYR A 1 90 ? -5.689 -3.830 -2.656 1.00 95.12 90 TYR A O 1
ATOM 739 N N . L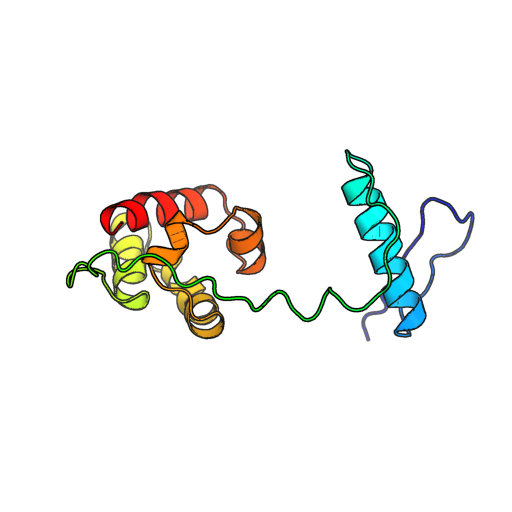EU A 1 91 ? -7.794 -3.173 -2.985 1.00 96.69 91 LEU A N 1
ATOM 740 C CA . LEU A 1 91 ? -8.332 -4.104 -1.987 1.00 96.69 91 LEU A CA 1
ATOM 741 C C . LEU A 1 91 ? -7.951 -5.559 -2.290 1.00 96.69 91 LEU A C 1
ATOM 743 O O . LEU A 1 91 ? -7.494 -6.258 -1.393 1.00 96.69 91 LEU A O 1
ATOM 747 N N . SER A 1 92 ? -8.090 -5.987 -3.548 1.00 94.94 92 SER A N 1
ATOM 748 C CA . SER A 1 92 ? -7.807 -7.369 -3.949 1.00 94.94 92 SER A CA 1
ATOM 749 C C . SER A 1 92 ? -6.363 -7.769 -3.660 1.00 94.94 92 SER A C 1
ATOM 751 O O . SER A 1 92 ? -6.140 -8.815 -3.064 1.00 94.94 92 SER A O 1
ATOM 753 N N . ILE A 1 93 ? -5.387 -6.914 -3.990 1.00 95.44 93 ILE A N 1
ATOM 754 C CA . ILE A 1 93 ? -3.976 -7.241 -3.749 1.00 95.44 93 ILE A CA 1
ATOM 755 C C . ILE A 1 93 ? -3.645 -7.276 -2.253 1.00 95.44 93 ILE A C 1
ATOM 757 O O . ILE A 1 93 ? -2.843 -8.098 -1.820 1.00 95.44 93 ILE A O 1
ATOM 761 N N . PHE A 1 94 ? -4.290 -6.439 -1.436 1.00 96.19 94 PHE A N 1
ATOM 762 C CA . PHE A 1 94 ? -4.120 -6.511 0.013 1.00 96.19 94 PHE A CA 1
ATOM 763 C C . PHE A 1 94 ? -4.741 -7.775 0.613 1.00 96.19 94 PHE A C 1
ATOM 765 O O . PHE A 1 94 ? -4.147 -8.353 1.517 1.00 96.19 94 PHE A O 1
ATOM 772 N N . GLU A 1 95 ? -5.901 -8.219 0.123 1.00 93.75 95 GLU A N 1
ATOM 773 C CA . GLU A 1 95 ? -6.524 -9.474 0.564 1.00 93.75 95 GLU A CA 1
ATOM 774 C C . GLU A 1 95 ? -5.688 -10.692 0.142 1.00 93.75 95 GLU A C 1
ATOM 776 O O . GLU A 1 95 ? -5.422 -11.558 0.972 1.00 93.75 95 GLU A O 1
ATOM 781 N N . GLU A 1 96 ? -5.207 -10.726 -1.105 1.00 94.25 96 GLU A N 1
ATOM 782 C CA . GLU A 1 96 ? -4.349 -11.800 -1.629 1.00 94.25 96 GLU A CA 1
ATOM 783 C C . GLU A 1 96 ? -3.020 -11.932 -0.874 1.00 94.25 96 GLU A C 1
ATOM 785 O O . GLU A 1 96 ? -2.524 -13.040 -0.691 1.00 94.25 96 GLU A O 1
ATOM 790 N N . GLN A 1 97 ? -2.441 -10.812 -0.435 1.00 92.19 97 GLN A N 1
ATOM 791 C CA . GLN A 1 97 ? -1.175 -10.774 0.305 1.00 92.19 97 GLN A CA 1
ATOM 792 C C . GLN A 1 97 ? -1.369 -10.768 1.835 1.00 92.19 97 GLN A C 1
ATOM 794 O O . GLN A 1 97 ? -0.412 -10.531 2.572 1.00 92.19 97 GLN A O 1
ATOM 799 N N . GLU A 1 98 ? -2.599 -10.988 2.322 1.00 94.00 98 GLU A N 1
ATOM 800 C CA . GLU A 1 98 ? -2.966 -10.979 3.750 1.00 94.00 98 GLU A CA 1
ATOM 801 C C . GLU A 1 98 ? -2.486 -9.716 4.507 1.00 94.00 98 GLU A C 1
ATOM 803 O O . GLU A 1 98 ? -2.034 -9.741 5.660 1.00 94.00 98 GLU A O 1
ATOM 808 N N . ILE A 1 99 ? -2.577 -8.557 3.851 1.00 94.94 99 ILE A N 1
ATOM 809 C CA . ILE A 1 99 ? -2.154 -7.269 4.397 1.00 94.94 99 ILE A CA 1
ATOM 810 C C . ILE A 1 99 ? -3.287 -6.642 5.210 1.00 94.94 99 ILE A C 1
ATOM 812 O O . ILE A 1 99 ? -4.352 -6.295 4.701 1.00 94.94 99 ILE A O 1
ATOM 816 N N . HIS A 1 100 ? -3.018 -6.413 6.493 1.00 95.44 100 HIS A N 1
ATOM 817 C CA . HIS A 1 100 ? -3.891 -5.671 7.395 1.00 95.44 100 HIS A CA 1
ATOM 818 C C . HIS A 1 100 ? -3.447 -4.208 7.523 1.00 95.44 100 HIS A C 1
ATOM 820 O O . HIS A 1 100 ? -2.295 -3.866 7.262 1.00 95.44 100 HIS A O 1
ATOM 826 N N . VAL A 1 101 ? -4.342 -3.330 7.992 1.00 96.25 101 VAL A N 1
ATOM 827 C CA . VAL A 1 101 ? -4.061 -1.887 8.170 1.00 96.25 101 VAL A CA 1
ATOM 828 C C . VAL A 1 101 ? -2.808 -1.651 9.026 1.00 96.25 101 VAL A C 1
ATOM 830 O O . VAL A 1 101 ? -2.000 -0.780 8.725 1.00 96.25 101 VAL A O 1
ATOM 833 N N . SER A 1 102 ? -2.584 -2.484 10.043 1.00 92.88 102 SER A N 1
ATOM 834 C CA . SER A 1 102 ? -1.412 -2.420 10.929 1.00 92.88 102 SER A CA 1
ATOM 835 C C . SER A 1 102 ? -0.080 -2.812 10.268 1.00 92.88 102 SER A C 1
ATOM 837 O O . SER A 1 102 ? 0.981 -2.622 10.870 1.00 92.88 102 SER A O 1
ATOM 839 N N . HIS A 1 103 ? -0.110 -3.396 9.066 1.00 94.38 103 HIS A N 1
ATOM 840 C CA . HIS A 1 103 ? 1.081 -3.708 8.275 1.00 94.38 103 HIS A CA 1
ATOM 841 C C . HIS A 1 103 ? 1.521 -2.509 7.428 1.00 94.38 103 HIS A C 1
ATOM 843 O O . HIS A 1 103 ? 2.714 -2.351 7.193 1.00 94.38 103 HIS A O 1
ATOM 849 N N . LEU A 1 104 ? 0.598 -1.617 7.051 1.00 95.25 104 LEU A N 1
ATOM 850 C CA . LEU A 1 104 ? 0.873 -0.477 6.166 1.00 95.25 104 LEU A CA 1
ATOM 851 C C . LEU A 1 104 ? 1.920 0.497 6.731 1.00 95.25 104 LEU A C 1
ATOM 853 O O . LEU A 1 104 ? 2.670 1.105 5.969 1.00 95.25 104 LEU A O 1
ATOM 857 N N . THR A 1 105 ? 2.009 0.630 8.057 1.00 94.44 105 THR A N 1
ATOM 858 C CA . THR A 1 105 ? 3.033 1.460 8.720 1.00 94.44 105 THR A CA 1
ATOM 859 C C . THR A 1 105 ? 4.405 0.789 8.799 1.00 94.44 105 THR A C 1
ATOM 861 O O . THR A 1 105 ? 5.395 1.436 9.128 1.00 94.44 105 THR A O 1
ATOM 864 N N . LYS A 1 106 ? 4.476 -0.512 8.503 1.00 93.75 106 LYS A N 1
ATOM 865 C CA . LYS A 1 106 ? 5.698 -1.327 8.547 1.00 93.75 106 LYS A CA 1
ATOM 866 C C . LYS A 1 106 ? 6.204 -1.689 7.155 1.00 93.75 106 LYS A C 1
ATOM 868 O O . LYS A 1 106 ? 7.371 -2.050 7.030 1.00 93.75 106 LYS A O 1
ATOM 873 N N . SER A 1 107 ? 5.347 -1.590 6.141 1.00 90.62 107 SER A N 1
ATOM 874 C CA . SER A 1 107 ? 5.702 -1.825 4.747 1.00 90.62 107 SER A CA 1
ATOM 875 C C . SER A 1 107 ? 6.696 -0.781 4.235 1.00 90.62 107 SER A C 1
ATOM 877 O O . SER A 1 107 ? 6.554 0.423 4.451 1.00 90.62 107 SER A O 1
ATOM 879 N N . SER A 1 108 ? 7.701 -1.264 3.522 1.00 92.56 108 SER A N 1
ATOM 880 C CA . SER A 1 108 ? 8.683 -0.493 2.772 1.00 92.56 108 SER A CA 1
ATOM 881 C C . SER A 1 108 ? 8.117 0.017 1.445 1.00 92.56 108 SER A C 1
ATOM 883 O O . SER A 1 108 ? 7.151 -0.523 0.903 1.00 92.56 108 SER A O 1
ATOM 885 N N . ASP A 1 109 ? 8.774 1.023 0.864 1.00 90.44 109 ASP A N 1
ATOM 886 C CA . ASP A 1 109 ? 8.429 1.529 -0.471 1.00 90.44 109 ASP A CA 1
ATOM 887 C C . ASP A 1 109 ? 8.421 0.432 -1.541 1.00 90.44 109 ASP A C 1
ATOM 889 O O . ASP A 1 109 ? 7.584 0.453 -2.441 1.00 90.44 109 ASP A O 1
ATOM 893 N N . PHE A 1 110 ? 9.337 -0.532 -1.438 1.00 90.50 110 PHE A N 1
ATOM 894 C CA . PHE A 1 110 ? 9.424 -1.637 -2.384 1.00 90.50 110 PHE A CA 1
ATOM 895 C C . PHE A 1 110 ? 8.211 -2.568 -2.294 1.00 90.50 110 PHE A C 1
ATOM 897 O O . PHE A 1 110 ? 7.662 -2.939 -3.326 1.00 90.50 110 PHE A O 1
ATOM 904 N N . GLU A 1 111 ? 7.737 -2.88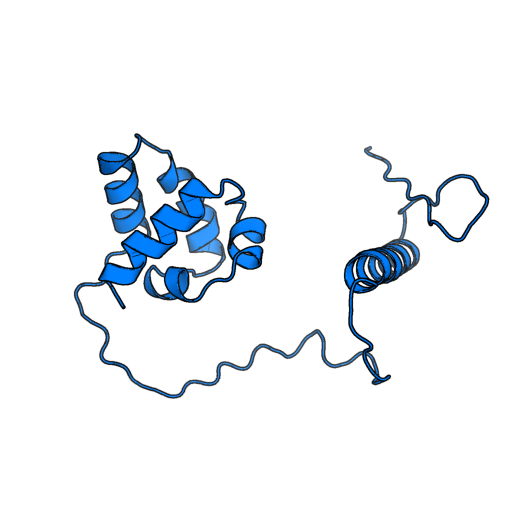9 -1.087 1.00 94.69 111 GLU A N 1
ATOM 905 C CA . GLU A 1 111 ? 6.529 -3.706 -0.903 1.00 94.69 111 GLU A CA 1
ATOM 906 C C . GLU A 1 111 ? 5.294 -3.014 -1.486 1.00 94.69 111 GLU A C 1
ATOM 908 O O . GLU A 1 111 ? 4.505 -3.647 -2.183 1.00 94.69 111 GLU A O 1
ATOM 913 N N . TYR A 1 112 ? 5.160 -1.698 -1.300 1.00 93.94 112 TYR A N 1
ATOM 914 C CA . TYR A 1 112 ? 4.096 -0.935 -1.956 1.00 93.94 112 TYR A CA 1
ATOM 915 C C . TYR A 1 112 ? 4.177 -1.000 -3.484 1.00 93.94 112 TYR A C 1
ATOM 917 O O . TYR A 1 112 ? 3.153 -1.170 -4.146 1.00 93.94 112 TYR A O 1
ATOM 925 N N . ILE A 1 113 ? 5.382 -0.887 -4.047 1.00 91.06 113 ILE A N 1
ATOM 926 C CA . ILE A 1 113 ? 5.592 -0.986 -5.496 1.00 91.06 113 ILE A CA 1
ATOM 927 C C . ILE A 1 113 ? 5.231 -2.388 -6.003 1.00 91.06 113 ILE A C 1
ATOM 929 O O . ILE A 1 113 ? 4.570 -2.490 -7.034 1.00 91.06 113 ILE A O 1
ATOM 933 N N . LEU A 1 114 ? 5.600 -3.448 -5.277 1.00 91.38 114 LEU A N 1
ATOM 934 C CA . LEU A 1 114 ? 5.226 -4.826 -5.616 1.00 91.38 114 LEU A CA 1
ATOM 935 C C . LEU A 1 114 ? 3.708 -5.041 -5.607 1.00 91.38 114 LEU A C 1
ATOM 937 O O . LEU A 1 114 ? 3.194 -5.756 -6.460 1.00 91.38 114 LEU A O 1
ATOM 941 N N . MET A 1 115 ? 2.984 -4.371 -4.707 1.00 93.19 115 MET A N 1
ATOM 942 C CA . MET A 1 115 ? 1.515 -4.370 -4.678 1.00 93.19 115 MET A CA 1
ATOM 943 C C . MET A 1 115 ? 0.881 -3.467 -5.757 1.00 93.19 115 MET A C 1
ATOM 945 O O . MET A 1 115 ? -0.334 -3.286 -5.782 1.00 93.19 115 MET A O 1
ATOM 949 N N . GLY A 1 116 ? 1.677 -2.864 -6.646 1.00 90.62 116 GLY A N 1
ATOM 950 C CA . GLY A 1 116 ? 1.195 -1.988 -7.719 1.00 90.62 116 GLY A CA 1
ATOM 951 C C . GLY A 1 116 ? 0.920 -0.541 -7.293 1.00 90.62 116 GLY A C 1
ATOM 952 O O . GLY A 1 116 ? 0.450 0.262 -8.100 1.00 90.62 116 GLY A O 1
ATOM 953 N N . ILE A 1 117 ? 1.252 -0.158 -6.056 1.00 94.44 117 ILE A N 1
ATOM 954 C CA . ILE A 1 117 ? 1.016 1.185 -5.508 1.00 94.44 117 ILE A CA 1
ATOM 955 C C . ILE A 1 117 ? 2.236 2.063 -5.807 1.00 94.44 117 ILE A C 1
ATOM 957 O O . ILE A 1 117 ? 3.059 2.388 -4.950 1.00 94.44 117 ILE A O 1
ATOM 961 N N . THR A 1 118 ? 2.377 2.447 -7.072 1.00 93.81 118 THR A N 1
ATOM 962 C CA . THR A 1 118 ? 3.560 3.174 -7.564 1.00 93.81 118 THR A CA 1
ATOM 963 C C . THR A 1 118 ? 3.505 4.677 -7.267 1.00 93.81 118 THR A C 1
ATOM 965 O O . THR A 1 118 ? 4.540 5.308 -7.015 1.00 93.81 118 THR A O 1
ATOM 968 N N . ILE A 1 119 ? 2.300 5.255 -7.218 1.00 93.31 119 ILE A N 1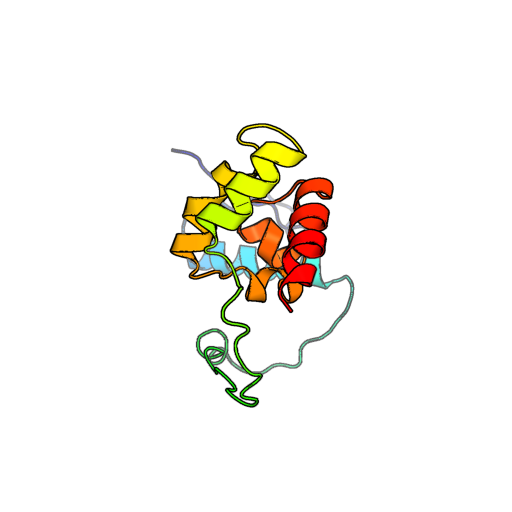
ATOM 969 C CA . ILE A 1 119 ? 2.076 6.685 -6.969 1.00 93.31 119 ILE A CA 1
ATOM 970 C C . ILE A 1 119 ? 2.531 7.047 -5.548 1.00 93.31 119 ILE A C 1
ATOM 972 O O . ILE A 1 119 ? 1.964 6.579 -4.561 1.00 93.31 119 ILE A O 1
ATOM 976 N N . ILE A 1 120 ? 3.535 7.927 -5.446 1.00 92.88 120 ILE A N 1
ATOM 977 C CA . ILE A 1 120 ? 4.137 8.364 -4.169 1.00 92.88 120 ILE A CA 1
ATOM 978 C C . ILE A 1 120 ? 3.076 8.919 -3.209 1.00 92.88 120 ILE A C 1
ATOM 980 O O . ILE A 1 120 ? 3.048 8.541 -2.041 1.00 92.88 120 ILE A O 1
ATOM 984 N N . GLY A 1 121 ? 2.172 9.771 -3.705 1.00 94.62 121 GLY A N 1
ATOM 985 C CA . GLY A 1 121 ? 1.108 10.357 -2.885 1.00 94.62 121 GLY A CA 1
ATOM 986 C C . GLY A 1 121 ? 0.181 9.308 -2.265 1.00 94.62 121 GLY A C 1
ATOM 987 O O . GLY A 1 121 ? -0.137 9.403 -1.087 1.00 94.62 121 GLY A O 1
ATOM 988 N N . CYS A 1 122 ? -0.185 8.259 -3.010 1.00 95.00 122 CYS A N 1
ATOM 989 C CA . CYS A 1 122 ? -1.036 7.187 -2.486 1.00 95.00 122 CYS A CA 1
ATOM 990 C C . CYS A 1 122 ? -0.345 6.417 -1.354 1.00 95.00 122 CYS A C 1
ATOM 992 O O . CYS A 1 122 ? -0.970 6.162 -0.326 1.00 95.00 122 CYS A O 1
ATOM 994 N N . ARG A 1 123 ? 0.949 6.103 -1.510 1.00 95.38 123 ARG A N 1
ATOM 995 C CA . ARG A 1 123 ? 1.748 5.439 -0.466 1.00 95.38 123 ARG A CA 1
ATOM 996 C C . ARG A 1 123 ? 1.800 6.267 0.813 1.00 95.38 123 ARG A C 1
ATOM 998 O O . ARG A 1 123 ? 1.556 5.745 1.897 1.00 95.38 123 ARG A O 1
ATOM 1005 N N . GLN A 1 124 ? 2.058 7.567 0.681 1.00 95.50 124 GLN A N 1
ATOM 1006 C CA . GLN A 1 124 ? 2.091 8.479 1.823 1.00 95.50 124 GLN A CA 1
ATOM 1007 C C . GLN A 1 124 ? 0.734 8.571 2.524 1.00 95.50 124 GLN A C 1
ATOM 1009 O O . GLN A 1 124 ? 0.690 8.507 3.751 1.00 95.50 124 GLN A O 1
ATOM 1014 N N . THR A 1 125 ? -0.368 8.683 1.776 1.00 96.00 125 THR A N 1
ATOM 1015 C CA . THR A 1 125 ? -1.715 8.702 2.362 1.00 96.00 125 THR A CA 1
ATOM 1016 C C . THR A 1 125 ? -2.012 7.407 3.115 1.00 96.00 125 THR A C 1
ATOM 1018 O O . THR A 1 125 ? -2.412 7.474 4.274 1.00 96.00 125 THR A O 1
ATOM 1021 N N . LEU A 1 126 ? -1.753 6.241 2.510 1.00 96.19 126 LEU A N 1
ATOM 1022 C CA . LEU A 1 126 ? -1.956 4.936 3.152 1.00 96.19 126 LEU A CA 1
ATOM 1023 C C . LEU A 1 126 ? -1.165 4.820 4.459 1.00 96.19 126 LEU A C 1
ATOM 1025 O O . LEU A 1 126 ? -1.739 4.481 5.491 1.00 96.19 126 LEU A O 1
ATOM 1029 N N . TYR A 1 127 ? 0.123 5.166 4.433 1.00 96.06 127 TYR A N 1
ATOM 1030 C CA . TYR A 1 127 ? 0.986 5.140 5.612 1.00 96.06 127 TYR A CA 1
ATOM 1031 C C . TYR A 1 127 ? 0.493 6.088 6.719 1.00 96.06 127 TYR A C 1
ATOM 1033 O O . TYR A 1 127 ? 0.330 5.681 7.871 1.00 96.06 127 TYR A O 1
ATOM 1041 N N . ASN A 1 128 ? 0.231 7.354 6.379 1.00 95.38 128 ASN A N 1
ATOM 1042 C CA . ASN A 1 128 ? -0.160 8.379 7.350 1.00 95.38 128 ASN A CA 1
ATOM 1043 C C . ASN A 1 128 ? -1.508 8.064 8.007 1.00 95.38 128 ASN A C 1
ATOM 1045 O O . ASN A 1 128 ? -1.669 8.253 9.213 1.00 95.38 128 ASN A O 1
ATOM 1049 N N . GLU A 1 129 ? -2.467 7.568 7.228 1.00 95.75 129 GLU A N 1
ATOM 1050 C CA . GLU A 1 129 ? -3.793 7.218 7.729 1.00 95.75 129 GLU A CA 1
ATOM 1051 C C . GLU A 1 129 ? -3.772 5.924 8.544 1.00 95.75 129 GLU A C 1
ATOM 1053 O O . GLU A 1 129 ? -4.436 5.843 9.579 1.00 95.75 129 GLU A O 1
ATOM 1058 N N . ALA A 1 130 ? -2.955 4.942 8.152 1.00 95.56 130 ALA A N 1
ATOM 1059 C CA . ALA A 1 130 ? -2.769 3.712 8.917 1.00 95.56 130 ALA A CA 1
ATOM 1060 C C . ALA A 1 130 ? -2.112 3.957 10.285 1.00 95.56 130 ALA A C 1
ATOM 1062 O O . ALA A 1 130 ? -2.446 3.281 11.257 1.00 95.56 130 ALA A O 1
ATOM 1063 N N . LYS A 1 131 ? -1.245 4.973 10.398 1.00 94.44 131 LYS A N 1
ATOM 1064 C CA . LYS A 1 131 ? -0.577 5.360 11.653 1.00 94.44 131 LYS A CA 1
ATOM 1065 C C . LYS A 1 131 ? -1.542 5.720 12.787 1.00 94.44 131 LYS A C 1
ATOM 1067 O O . LYS A 1 131 ? -1.173 5.647 13.953 1.00 94.44 131 LYS A O 1
ATOM 1072 N N . LYS A 1 132 ? -2.793 6.068 12.468 1.00 93.06 132 LYS A N 1
ATOM 1073 C CA . LYS A 1 132 ? -3.853 6.323 13.460 1.00 93.06 132 LYS A CA 1
ATOM 1074 C C . LYS A 1 132 ? -4.278 5.059 14.224 1.00 93.06 132 LYS A C 1
ATOM 1076 O O . LYS A 1 132 ? -4.980 5.176 15.225 1.00 93.06 132 LYS A O 1
ATOM 1081 N N . TYR A 1 133 ? -3.874 3.880 13.752 1.00 89.81 133 TYR A N 1
ATOM 1082 C CA . TYR A 1 133 ? -4.264 2.569 14.275 1.00 89.81 133 TYR A CA 1
ATOM 1083 C C . TYR A 1 133 ? -3.078 1.758 14.839 1.00 89.81 133 TYR A C 1
ATOM 1085 O O . TYR A 1 133 ? -3.233 0.569 15.121 1.00 89.81 133 TYR A O 1
ATOM 1093 N N . GLU A 1 134 ? -1.904 2.381 14.997 1.00 75.06 134 GLU A N 1
ATOM 1094 C CA . GLU A 1 134 ? -0.684 1.789 15.581 1.00 75.06 134 GLU A CA 1
ATOM 1095 C C . GLU A 1 134 ? -0.606 1.949 17.112 1.00 75.06 134 GLU A C 1
ATOM 1097 O O . GLU A 1 134 ? -0.093 1.017 17.786 1.00 75.06 134 GLU A O 1
#

pLDDT: mean 76.03, std 20.8, range [27.14, 97.06]